Protein AF-A0A936NEF9-F1 (afdb_monomer_lite)

pLDDT: mean 74.85, std 21.3, range [33.91, 98.25]

Sequence (183 aa):
MPVEQRSTSNQFRTAGIALLMVGAGLALVLVLFGQGGSGEPATVSLGTDEFALGPAAERAQVIAKTGPFLLPDVSGRGQDRPIMVSHEGPEPEVGWAIFEARAPGAPDGCYLRWDRDAQVFVSENPDEGSVSEDSSGERCDDATFPMNGAGLKQLPWEVSDDGILFVKLGDDSGDEATTTTAP

Radius of gyration: 33.48 Å; chains: 1; bounding box: 42×80×121 Å

Organism: NCBI:txid2954438

Secondary structure (DSSP, 8-state):
-PPPPPP--SSSHHHHHHHHHHHHHHHHHHHHHTTS--S------SS-SEEEEEEHHHHHHHHHHH--EEEP--SSS-TT--EEEEE-SS-TTS-EEEEESS-TTPPTT-EEEEETTTTEEEEE-TTTTTS--STT--PPP--EE-TT-TTS-B--EEE-TTSEEEEE---------------

Structure (mmCIF, N/CA/C/O backbone):
data_AF-A0A936NEF9-F1
#
_entry.id   AF-A0A936NEF9-F1
#
loop_
_atom_site.group_PDB
_atom_site.id
_atom_site.type_symbol
_atom_site.label_atom_id
_atom_site.label_alt_id
_atom_site.label_comp_id
_atom_site.label_asym_id
_atom_site.label_entity_id
_atom_site.label_seq_id
_atom_site.pdbx_PDB_ins_code
_atom_site.Cartn_x
_atom_site.Cartn_y
_atom_site.Cartn_z
_atom_site.occupancy
_atom_site.B_iso_or_equiv
_atom_site.auth_seq_id
_atom_site.auth_comp_id
_atom_site.auth_asym_id
_atom_site.auth_atom_id
_atom_site.pdbx_PDB_model_num
ATOM 1 N N . MET A 1 1 ? -6.907 42.642 102.695 1.00 43.31 1 MET A N 1
ATOM 2 C CA . MET A 1 1 ? -7.555 42.929 101.399 1.00 43.31 1 MET A CA 1
ATOM 3 C C . MET A 1 1 ? -6.957 41.991 100.360 1.00 43.31 1 MET A C 1
ATOM 5 O O . MET A 1 1 ? -5.737 42.014 100.244 1.00 43.31 1 MET A O 1
ATOM 9 N N . PRO A 1 2 ? -7.734 41.153 99.656 1.00 42.22 2 PRO A N 1
ATOM 10 C CA . PRO A 1 2 ? -7.259 40.456 98.469 1.00 42.22 2 PRO A CA 1
ATOM 11 C C . PRO A 1 2 ? -7.744 41.162 97.195 1.00 42.22 2 PRO A C 1
ATOM 13 O O . PRO A 1 2 ? -8.882 41.614 97.107 1.00 42.22 2 PRO A O 1
ATOM 16 N N . VAL A 1 3 ? -6.831 41.277 96.238 1.00 53.09 3 VAL A N 1
ATOM 17 C CA . VAL A 1 3 ? -7.013 41.861 94.905 1.00 53.09 3 VAL A CA 1
ATOM 18 C C . VAL A 1 3 ? -7.530 40.795 93.942 1.00 53.09 3 VAL A C 1
ATOM 20 O O . VAL A 1 3 ? -6.988 39.695 93.871 1.00 53.09 3 VAL A O 1
ATOM 23 N N . GLU A 1 4 ? -8.570 41.146 93.195 1.00 48.16 4 GLU A N 1
ATOM 24 C CA . GLU A 1 4 ? -9.218 40.318 92.181 1.00 48.16 4 GLU A CA 1
ATOM 25 C C . GLU A 1 4 ? -8.424 40.388 90.864 1.00 48.16 4 GLU A C 1
ATOM 27 O O . GLU A 1 4 ? -8.286 41.460 90.271 1.00 48.16 4 GLU A O 1
ATOM 32 N N . GLN A 1 5 ? -7.874 39.262 90.396 1.00 50.06 5 GLN A N 1
ATOM 33 C CA . GLN A 1 5 ? -7.291 39.167 89.053 1.00 50.06 5 GLN A CA 1
ATOM 34 C C . GLN A 1 5 ? -8.341 38.638 88.071 1.00 50.06 5 GLN A C 1
ATOM 36 O O . GLN A 1 5 ? -8.830 37.515 88.196 1.00 50.06 5 GLN A O 1
ATOM 41 N N . ARG A 1 6 ? -8.690 39.473 87.083 1.00 45.12 6 ARG A N 1
ATOM 42 C CA . ARG A 1 6 ? -9.599 39.132 85.983 1.00 45.12 6 ARG A CA 1
ATOM 43 C C . ARG A 1 6 ? -9.045 37.988 85.133 1.00 45.12 6 ARG A C 1
ATOM 45 O O . ARG A 1 6 ? -7.923 38.044 84.641 1.00 45.12 6 ARG A O 1
ATOM 52 N N . SER A 1 7 ? -9.920 37.014 84.901 1.00 51.34 7 SER A N 1
ATOM 53 C CA . SER A 1 7 ? -9.781 35.899 83.966 1.00 51.34 7 SER A CA 1
ATOM 54 C C . SER A 1 7 ? -9.561 36.367 82.520 1.00 51.34 7 SER A C 1
ATOM 56 O O . SER A 1 7 ? -10.414 37.034 81.935 1.00 51.34 7 SER A O 1
ATOM 58 N N . THR A 1 8 ? -8.438 35.964 81.925 1.00 49.66 8 THR A N 1
ATOM 59 C CA . THR A 1 8 ? -8.110 36.090 80.491 1.00 49.66 8 THR A CA 1
ATOM 60 C C . THR A 1 8 ? -7.969 34.706 79.842 1.00 49.66 8 THR A C 1
ATOM 62 O O . THR A 1 8 ? -7.041 34.436 79.089 1.00 49.66 8 THR A O 1
ATOM 65 N N . SER A 1 9 ? -8.879 33.774 80.147 1.00 52.28 9 SER A N 1
ATOM 66 C CA . SER A 1 9 ? -8.715 32.360 79.759 1.00 52.28 9 SER A CA 1
ATOM 67 C C . SER A 1 9 ? -9.320 31.962 78.398 1.00 52.28 9 SER A C 1
ATOM 69 O O . SER A 1 9 ? -9.081 30.847 77.942 1.00 52.28 9 SER A O 1
ATOM 71 N N . ASN A 1 10 ? -10.036 32.846 77.689 1.00 52.44 10 ASN A N 1
ATOM 72 C CA . ASN A 1 10 ? -10.798 32.440 76.490 1.00 52.44 10 ASN A CA 1
ATOM 73 C C . ASN A 1 10 ? -10.300 32.963 75.130 1.00 52.44 10 ASN A C 1
ATOM 75 O O . ASN A 1 10 ? -10.936 32.671 74.123 1.00 52.44 10 ASN A O 1
ATOM 79 N N . GLN A 1 11 ? -9.163 33.663 75.040 1.00 49.88 11 GLN A N 1
ATOM 80 C CA . GLN A 1 11 ? -8.635 34.113 73.735 1.00 49.88 11 GLN A CA 1
ATOM 81 C C . GLN A 1 11 ? -7.689 33.115 73.044 1.00 49.88 11 GLN A C 1
ATOM 83 O O . GLN A 1 11 ? -7.517 33.185 71.831 1.00 49.88 11 GLN A O 1
ATOM 88 N N . PHE A 1 12 ? -7.121 32.143 73.764 1.00 47.62 12 PHE A N 1
ATOM 89 C CA . PHE A 1 12 ? -6.101 31.243 73.200 1.00 47.62 12 PHE A CA 1
ATOM 90 C C . PHE A 1 12 ? -6.639 29.931 72.612 1.00 47.62 12 PHE A C 1
ATOM 92 O O . PHE A 1 12 ? -5.893 29.204 71.962 1.00 47.62 12 PHE A O 1
ATOM 99 N N . ARG A 1 13 ? -7.926 29.609 72.797 1.00 47.00 13 ARG A N 1
ATOM 100 C CA . ARG A 1 13 ? -8.509 28.352 72.284 1.00 47.00 13 ARG A CA 1
ATOM 101 C C . ARG A 1 13 ? -8.991 28.443 70.835 1.00 47.00 13 ARG A C 1
ATOM 103 O O . ARG A 1 13 ? -9.009 27.436 70.139 1.00 47.00 13 ARG A O 1
ATOM 110 N N . THR A 1 14 ? -9.329 29.635 70.354 1.00 45.78 14 THR A N 1
ATOM 111 C CA . THR A 1 14 ? -9.891 29.843 69.008 1.00 45.78 14 THR A CA 1
ATOM 112 C C . THR A 1 14 ? -8.823 29.937 67.914 1.00 45.78 14 THR A C 1
ATOM 114 O O . THR A 1 14 ? -9.086 29.557 66.777 1.00 45.78 14 THR A O 1
ATOM 117 N N . ALA A 1 15 ? -7.602 30.367 68.248 1.00 48.06 15 ALA A N 1
ATOM 118 C CA . ALA A 1 15 ? -6.502 30.480 67.284 1.00 48.06 15 ALA A CA 1
ATOM 119 C C . ALA A 1 15 ? -5.901 29.116 66.880 1.00 48.06 15 ALA A C 1
ATOM 121 O O . ALA A 1 15 ? -5.463 28.948 65.745 1.00 48.06 15 ALA A O 1
ATOM 122 N N . GLY A 1 16 ? -5.918 28.121 67.777 1.00 44.06 16 GLY A N 1
ATOM 123 C CA . GLY A 1 16 ? -5.364 26.788 67.500 1.00 44.06 16 GLY A CA 1
ATOM 124 C C . GLY A 1 16 ? -6.220 25.933 66.556 1.00 44.06 16 GLY A C 1
ATOM 125 O O . GLY A 1 16 ? -5.685 25.157 65.770 1.00 44.06 16 GLY A O 1
ATOM 126 N N . ILE A 1 17 ? -7.547 26.098 66.589 1.00 50.78 17 ILE A N 1
ATOM 127 C CA . ILE A 1 17 ? -8.483 25.286 65.790 1.00 50.78 17 ILE A CA 1
ATOM 128 C C . ILE A 1 17 ? -8.510 25.752 64.324 1.00 50.78 17 ILE A C 1
ATOM 130 O O . ILE A 1 17 ? -8.592 24.927 63.415 1.00 50.78 17 ILE A O 1
ATOM 134 N N . ALA A 1 18 ? -8.370 27.059 64.077 1.00 49.09 18 ALA A N 1
ATOM 135 C CA . ALA A 1 18 ? -8.342 27.611 62.721 1.00 49.09 18 ALA A CA 1
ATOM 136 C C . ALA A 1 18 ? -7.107 27.151 61.919 1.00 49.09 18 ALA A C 1
ATOM 138 O O . ALA A 1 18 ? -7.228 26.811 60.745 1.00 49.09 18 ALA A O 1
ATOM 139 N N . LEU A 1 19 ? -5.933 27.070 62.558 1.00 53.47 19 LEU A N 1
ATOM 140 C CA . LEU A 1 19 ? -4.693 26.599 61.924 1.00 53.47 19 LEU A CA 1
ATOM 141 C C . LEU A 1 19 ? -4.727 25.100 61.583 1.00 53.47 19 LEU A C 1
ATOM 143 O O . LEU A 1 19 ? -4.228 24.699 60.532 1.00 53.47 19 LEU A O 1
ATOM 147 N N . LEU A 1 20 ? -5.363 24.281 62.426 1.00 53.72 20 LEU A N 1
ATOM 148 C CA . LEU A 1 20 ? -5.515 22.841 62.185 1.00 53.72 20 LEU A CA 1
ATOM 149 C C . LEU A 1 20 ? -6.425 22.535 60.983 1.00 53.72 20 LEU A C 1
ATOM 151 O O . LEU A 1 20 ? -6.105 21.650 60.191 1.00 53.72 20 LEU A O 1
ATOM 155 N N . MET A 1 21 ? -7.513 23.291 60.801 1.00 54.75 21 MET A N 1
ATOM 156 C CA . MET A 1 21 ? -8.433 23.107 59.667 1.00 54.75 21 MET A CA 1
ATOM 157 C C . MET A 1 21 ? -7.801 23.499 58.324 1.00 54.75 21 MET A C 1
ATOM 159 O O . MET A 1 21 ? -8.003 22.810 57.325 1.00 54.75 21 MET A O 1
ATOM 163 N N . VAL A 1 22 ? -6.990 24.563 58.298 1.00 59.12 22 VAL A N 1
ATOM 164 C CA . VAL A 1 22 ? -6.261 24.975 57.085 1.00 59.12 22 VAL A CA 1
ATOM 165 C C . VAL A 1 22 ? -5.179 23.952 56.721 1.00 59.12 22 VAL A C 1
ATOM 167 O O . VAL A 1 22 ? -5.066 23.580 55.555 1.00 59.12 22 VAL A O 1
ATOM 170 N N . GLY A 1 23 ? -4.431 23.437 57.704 1.00 57.12 23 GLY A N 1
ATOM 171 C CA . GLY A 1 23 ? -3.409 22.409 57.473 1.00 57.12 23 GLY A CA 1
ATOM 172 C C . GLY A 1 23 ? -3.985 21.084 56.960 1.00 57.12 23 GLY A C 1
ATOM 173 O O . GLY A 1 23 ? -3.454 20.509 56.011 1.00 57.12 23 GLY A O 1
ATOM 174 N N . ALA A 1 24 ? -5.106 20.628 57.531 1.00 59.75 24 ALA A N 1
ATOM 175 C CA . ALA A 1 24 ? -5.782 19.408 57.088 1.00 59.75 24 ALA A CA 1
ATOM 176 C C . ALA A 1 24 ? -6.368 19.543 55.670 1.00 59.75 24 ALA A C 1
ATOM 178 O O . ALA A 1 24 ? -6.262 18.612 54.873 1.00 59.75 24 ALA A O 1
ATOM 179 N N . GLY A 1 25 ? -6.928 20.710 55.327 1.00 58.94 25 GLY A N 1
ATOM 180 C CA . GLY A 1 25 ? -7.433 20.981 53.979 1.00 58.94 25 GLY A CA 1
ATOM 181 C C . GLY A 1 25 ? -6.331 20.964 52.919 1.00 58.94 25 GLY A C 1
ATOM 182 O O . GLY A 1 25 ? -6.501 20.360 51.863 1.00 58.94 25 GLY A O 1
ATOM 183 N N . LEU A 1 26 ? -5.173 21.561 53.214 1.00 61.28 26 LEU A N 1
ATOM 184 C CA . LEU A 1 26 ? -4.041 21.611 52.284 1.00 61.28 26 LEU A CA 1
ATOM 185 C C . LEU A 1 26 ? -3.396 20.231 52.086 1.00 61.28 26 LEU A C 1
ATOM 187 O O . LEU A 1 26 ? -3.037 19.876 50.966 1.00 61.28 26 LEU A O 1
ATOM 191 N N . ALA A 1 27 ? -3.321 19.422 53.147 1.00 62.31 27 ALA A N 1
ATOM 192 C CA . ALA A 1 27 ? -2.875 18.034 53.057 1.00 62.31 27 ALA A CA 1
ATOM 193 C C . ALA A 1 27 ? -3.841 17.172 52.227 1.00 62.31 27 ALA A C 1
ATOM 195 O O . ALA A 1 27 ? -3.392 16.384 51.399 1.00 62.31 27 ALA A O 1
ATOM 196 N N . LEU A 1 28 ? -5.158 17.353 52.386 1.00 63.22 28 LEU A N 1
ATOM 197 C CA . LEU A 1 28 ? -6.157 16.637 51.588 1.00 63.22 28 LEU A CA 1
ATOM 198 C C . LEU A 1 28 ? -6.061 17.011 50.102 1.00 63.22 28 LEU A C 1
ATOM 200 O O . LEU A 1 28 ? -6.095 16.131 49.251 1.00 63.22 28 LEU A O 1
ATOM 204 N N . VAL A 1 29 ? -5.879 18.296 49.784 1.00 63.09 29 VAL A N 1
ATOM 205 C CA . VAL A 1 29 ? -5.643 18.765 48.409 1.00 63.09 29 VAL A CA 1
ATOM 206 C C . VAL A 1 29 ? -4.364 18.138 47.849 1.00 63.09 29 VAL A C 1
ATOM 208 O O . VAL A 1 29 ? -4.396 17.560 46.772 1.00 63.09 29 VAL A O 1
ATOM 211 N N . LEU A 1 30 ? -3.253 18.137 48.586 1.00 63.28 30 LEU A N 1
ATOM 212 C CA . LEU A 1 30 ? -2.014 17.507 48.115 1.00 63.28 30 LEU A CA 1
ATOM 213 C C . LEU A 1 30 ? -2.135 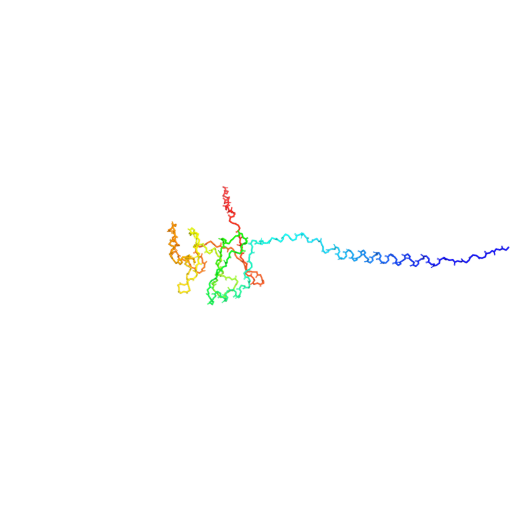15.986 47.933 1.00 63.28 30 LEU A C 1
ATOM 215 O O . LEU A 1 30 ? -1.506 15.447 47.033 1.00 63.28 30 LEU A O 1
ATOM 219 N N . VAL A 1 31 ? -2.959 15.290 48.719 1.00 66.12 31 VAL A N 1
ATOM 220 C CA . VAL A 1 31 ? -3.213 13.846 48.546 1.00 66.12 31 VAL A CA 1
ATOM 221 C C . VAL A 1 31 ? -4.173 13.565 47.384 1.00 66.12 31 VAL A C 1
ATOM 223 O O . VAL A 1 31 ? -4.000 12.576 46.676 1.00 66.12 31 VAL A O 1
ATOM 226 N N . LEU A 1 32 ? -5.173 14.422 47.156 1.00 61.38 32 LEU A N 1
ATOM 227 C CA . LEU A 1 32 ? -6.112 14.283 46.037 1.00 61.38 32 LEU A CA 1
ATOM 228 C C . LEU A 1 32 ? -5.470 14.659 44.694 1.00 61.38 32 LEU A C 1
ATOM 230 O O . LEU A 1 32 ? -5.720 13.992 43.697 1.00 61.38 32 LEU A O 1
ATOM 234 N N . PHE A 1 33 ? -4.612 15.683 44.667 1.00 57.94 33 PHE A N 1
ATOM 235 C CA . PHE A 1 33 ? -3.895 16.119 43.463 1.00 57.94 33 PHE A CA 1
ATOM 236 C C . PHE A 1 33 ? -2.537 15.420 43.277 1.00 57.94 33 PHE A C 1
ATOM 238 O O . PHE A 1 33 ? -2.047 15.330 42.156 1.00 57.94 33 PHE A O 1
ATOM 245 N N . GLY A 1 34 ? -1.932 14.886 44.341 1.00 52.12 34 GLY A N 1
ATOM 246 C CA . GLY A 1 34 ? -0.653 14.165 44.289 1.00 52.12 34 GLY A CA 1
ATOM 247 C C . GLY A 1 34 ? -0.752 12.732 43.762 1.00 52.12 34 GLY A C 1
ATOM 248 O O . GLY A 1 34 ? 0.273 12.121 43.482 1.00 52.12 34 GLY A O 1
ATOM 249 N N . GLN A 1 35 ? -1.965 12.197 43.588 1.00 52.22 35 GLN A N 1
ATOM 250 C CA . GLN A 1 35 ? -2.195 10.885 42.967 1.00 52.22 35 GLN A CA 1
ATOM 251 C C . GLN A 1 35 ? -2.214 10.931 41.427 1.00 52.22 35 GLN A C 1
ATOM 253 O O . GLN A 1 35 ? -2.311 9.890 40.786 1.00 52.22 35 GLN A O 1
ATOM 258 N N . GLY A 1 36 ? -2.088 12.114 40.815 1.00 51.59 36 GLY A N 1
ATOM 259 C CA . GLY A 1 36 ? -2.106 12.306 39.359 1.00 51.59 36 GLY A CA 1
ATOM 260 C C . GLY A 1 36 ? -0.734 12.255 38.677 1.00 51.59 36 GLY A C 1
ATOM 261 O O . GLY A 1 36 ? -0.516 13.002 37.730 1.00 51.59 36 GLY A O 1
ATOM 262 N N . GLY A 1 37 ? 0.212 11.448 39.165 1.00 46.72 37 GLY A N 1
ATOM 263 C CA . GLY A 1 37 ? 1.604 11.527 38.706 1.00 46.72 37 GLY A CA 1
ATOM 264 C C . GLY A 1 37 ? 2.422 10.255 38.887 1.00 46.72 37 GLY A C 1
ATOM 265 O O . GLY A 1 37 ? 3.580 10.314 39.284 1.00 46.72 37 GLY A O 1
ATOM 266 N N . SER A 1 38 ? 1.825 9.098 38.629 1.00 43.09 38 SER A N 1
ATOM 267 C CA . SER A 1 38 ? 2.569 7.864 38.353 1.00 43.09 38 SER A CA 1
ATOM 268 C C . SER A 1 38 ? 2.034 7.252 37.067 1.00 43.09 38 SER A C 1
ATOM 270 O O . SER A 1 38 ? 1.627 6.102 37.032 1.00 43.09 38 SER A O 1
ATOM 272 N N . GLY A 1 39 ? 1.968 8.065 36.014 1.00 42.22 39 GLY A N 1
ATOM 273 C CA . GLY A 1 39 ? 2.237 7.506 34.703 1.00 42.22 39 GLY A CA 1
ATOM 274 C C . GLY A 1 39 ? 3.747 7.374 34.635 1.00 42.22 39 GLY A C 1
ATOM 275 O O . GLY A 1 39 ? 4.444 8.365 34.884 1.00 42.22 39 GLY A O 1
ATOM 276 N N . GLU A 1 40 ? 4.258 6.178 34.344 1.00 45.03 40 GLU A N 1
ATOM 277 C CA . GLU A 1 40 ? 5.588 6.056 33.753 1.00 45.03 40 GLU A CA 1
ATOM 278 C C . GLU A 1 40 ? 5.789 7.198 32.743 1.00 45.03 40 GLU A C 1
ATOM 280 O O . GLU A 1 40 ? 4.812 7.599 32.094 1.00 45.03 40 GLU A O 1
ATOM 285 N N . PRO A 1 41 ? 7.002 7.778 32.619 1.00 38.22 41 PRO A N 1
ATOM 286 C CA . PRO A 1 41 ? 7.252 8.698 31.522 1.00 38.22 41 PRO A CA 1
ATOM 287 C C . PRO A 1 41 ? 6.770 7.963 30.285 1.00 38.22 41 PRO A C 1
ATOM 289 O O . PRO A 1 41 ? 7.279 6.879 30.006 1.00 38.22 41 PRO A O 1
ATOM 292 N N . ALA A 1 42 ? 5.727 8.483 29.632 1.00 40.56 42 ALA A N 1
ATOM 293 C CA . ALA A 1 42 ? 5.305 7.955 28.359 1.00 40.56 42 ALA A CA 1
ATOM 294 C C . ALA A 1 42 ? 6.571 8.033 27.521 1.00 40.56 42 ALA A C 1
ATOM 296 O O . ALA A 1 42 ? 7.009 9.120 27.136 1.00 40.56 42 ALA A O 1
ATOM 297 N N . THR A 1 43 ? 7.239 6.894 27.354 1.00 33.91 43 THR A N 1
ATOM 298 C CA . THR A 1 43 ? 8.225 6.717 26.319 1.00 33.91 43 THR A CA 1
ATOM 299 C C . THR A 1 43 ? 7.372 6.871 25.092 1.00 33.91 43 THR A C 1
ATOM 301 O O . THR A 1 43 ? 6.672 5.946 24.686 1.00 33.91 43 THR A O 1
ATOM 304 N N . VAL A 1 44 ? 7.300 8.110 24.611 1.00 39.38 44 VAL A N 1
ATOM 305 C CA . VAL A 1 44 ? 6.735 8.431 23.322 1.00 39.38 44 VAL A CA 1
ATOM 306 C C . VAL A 1 44 ? 7.660 7.699 22.368 1.00 39.38 44 VAL A C 1
ATOM 308 O O . VAL A 1 44 ? 8.703 8.212 21.966 1.00 39.38 44 VAL A O 1
ATOM 311 N N . SER A 1 45 ? 7.334 6.433 22.121 1.00 40.06 45 SER A N 1
ATOM 312 C CA . SER A 1 45 ? 7.890 5.673 21.029 1.00 40.06 45 SER A CA 1
ATOM 313 C C . SER A 1 45 ? 7.331 6.376 19.809 1.00 40.06 45 SER A C 1
ATOM 315 O O . SER A 1 45 ? 6.197 6.153 19.404 1.00 40.06 45 SER A O 1
ATOM 317 N N . LEU A 1 46 ? 8.095 7.342 19.302 1.00 46.00 46 LEU A N 1
ATOM 318 C CA . LEU A 1 46 ? 7.782 8.083 18.083 1.00 46.00 46 LEU A CA 1
ATOM 319 C C . LEU A 1 46 ? 7.858 7.183 16.833 1.00 46.00 46 LEU A C 1
ATOM 321 O O . LEU A 1 46 ? 7.663 7.671 15.728 1.00 46.00 46 LEU A O 1
ATOM 325 N N . GLY A 1 47 ? 8.101 5.884 17.012 1.00 50.78 47 GLY A N 1
ATOM 326 C CA . GLY A 1 47 ? 7.666 4.828 16.111 1.00 50.78 47 GLY A CA 1
ATOM 327 C C . GLY A 1 47 ? 7.001 3.745 16.952 1.00 50.78 47 GLY A C 1
ATOM 328 O O . GLY A 1 47 ? 7.673 3.041 17.706 1.00 50.78 47 GLY A O 1
ATOM 329 N N . THR A 1 48 ? 5.679 3.651 16.902 1.00 59.56 48 THR A N 1
ATOM 330 C CA . THR A 1 48 ? 5.011 2.377 17.163 1.00 59.56 48 THR A CA 1
ATOM 331 C C . THR A 1 48 ? 5.349 1.462 15.989 1.00 59.56 48 THR A C 1
ATOM 333 O O . THR A 1 48 ? 5.389 1.933 14.853 1.00 59.56 48 THR A O 1
ATOM 336 N N . ASP A 1 49 ? 5.542 0.161 16.211 1.00 77.81 49 ASP A N 1
ATOM 337 C CA . ASP A 1 49 ? 5.678 -0.825 15.119 1.00 77.81 49 ASP A CA 1
ATOM 338 C C . ASP A 1 49 ? 4.370 -1.007 14.329 1.00 77.81 49 ASP A C 1
ATOM 340 O O . ASP A 1 49 ? 4.209 -1.954 13.568 1.00 77.81 49 ASP A O 1
ATOM 344 N N . GLU A 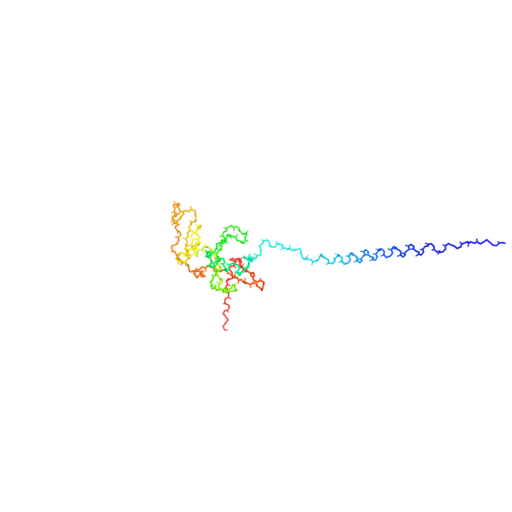1 50 ? 3.412 -0.106 14.519 1.00 85.12 50 GLU A N 1
ATOM 345 C CA . GLU A 1 50 ? 2.092 -0.103 13.928 1.00 85.12 50 GLU A CA 1
ATOM 346 C C . GLU A 1 50 ? 1.778 1.296 13.414 1.00 85.12 50 GLU A C 1
ATOM 348 O O . GLU A 1 50 ? 2.058 2.298 14.078 1.00 85.12 50 GLU A O 1
ATOM 353 N N . PHE A 1 51 ? 1.162 1.363 12.240 1.00 89.44 51 PHE A N 1
ATOM 354 C CA . PHE A 1 51 ? 0.719 2.602 11.624 1.00 89.44 51 PHE A CA 1
ATOM 355 C C . PHE A 1 51 ? -0.786 2.567 11.371 1.00 89.44 51 PHE A C 1
ATOM 357 O O . PHE A 1 51 ? -1.310 1.639 10.751 1.00 89.44 51 PHE A O 1
ATOM 364 N N . ALA A 1 52 ? -1.484 3.600 11.844 1.00 92.88 52 ALA A N 1
ATOM 365 C CA . ALA A 1 52 ? -2.923 3.747 11.671 1.00 92.88 52 ALA A CA 1
ATOM 366 C C . ALA A 1 52 ? -3.248 4.359 10.298 1.00 92.88 52 ALA A C 1
ATOM 368 O O . ALA A 1 52 ? -2.981 5.533 10.037 1.00 92.88 52 ALA A O 1
ATOM 369 N N . LEU A 1 53 ? -3.893 3.578 9.433 1.00 93.19 53 LEU A N 1
ATOM 370 C CA . LEU A 1 53 ? -4.365 4.000 8.108 1.00 93.19 53 LEU A CA 1
ATOM 371 C C . LEU A 1 53 ? -5.665 4.818 8.173 1.00 93.19 53 LEU A C 1
ATOM 373 O O . LEU A 1 53 ? -6.010 5.531 7.219 1.00 93.19 53 LEU A O 1
ATOM 377 N N . GLY A 1 54 ? -6.372 4.740 9.301 1.00 94.06 54 GLY A N 1
ATOM 378 C CA . GLY A 1 54 ? -7.658 5.392 9.538 1.00 94.06 54 GLY A CA 1
ATOM 379 C C . GLY A 1 54 ? -8.849 4.452 9.310 1.00 94.06 54 GLY A C 1
ATOM 380 O O . GLY A 1 54 ? -8.670 3.234 9.313 1.00 94.06 54 GLY A O 1
ATOM 381 N N . PRO A 1 55 ? -10.068 4.993 9.129 1.00 97.44 55 PRO A N 1
ATOM 382 C CA . PRO A 1 55 ? -11.284 4.186 9.028 1.00 97.44 55 PRO A CA 1
ATOM 383 C C . PRO A 1 55 ? -11.261 3.222 7.833 1.00 97.44 55 PRO A C 1
ATOM 385 O O . PRO A 1 55 ? -11.207 3.653 6.677 1.00 97.44 55 PRO A O 1
ATOM 388 N N . ALA A 1 56 ? -11.356 1.918 8.100 1.00 97.88 56 ALA A N 1
ATOM 389 C CA . ALA A 1 56 ? -11.288 0.866 7.086 1.00 97.88 56 ALA A CA 1
ATOM 390 C C . ALA A 1 56 ? -12.390 1.028 6.023 1.00 97.88 56 ALA A C 1
ATOM 392 O O . ALA A 1 56 ? -12.122 0.969 4.824 1.00 97.88 56 ALA A O 1
ATOM 393 N N . ALA A 1 57 ? -13.615 1.352 6.449 1.00 97.94 57 ALA A N 1
ATOM 394 C CA . ALA A 1 57 ? -14.754 1.562 5.556 1.00 97.94 57 ALA A CA 1
ATOM 395 C C . ALA A 1 57 ? -14.549 2.704 4.550 1.00 97.94 57 ALA A C 1
ATOM 397 O O . ALA A 1 57 ? -14.959 2.598 3.392 1.00 97.94 57 ALA A O 1
ATOM 398 N N . GLU A 1 58 ? -13.910 3.798 4.966 1.00 97.75 58 GLU A N 1
ATOM 399 C CA . GLU A 1 58 ? -13.606 4.912 4.066 1.00 97.75 58 GLU A CA 1
ATOM 400 C C . GLU A 1 58 ? -12.494 4.532 3.088 1.00 97.75 58 GLU A C 1
ATOM 402 O O . GLU A 1 58 ? -12.601 4.797 1.890 1.00 97.75 58 GLU A O 1
ATOM 407 N N . ARG A 1 59 ? -11.447 3.860 3.579 1.00 97.62 59 ARG A N 1
ATOM 408 C CA . ARG A 1 59 ? -10.321 3.405 2.757 1.00 97.62 59 ARG A CA 1
ATOM 409 C C . ARG A 1 59 ? -10.751 2.385 1.703 1.00 97.62 59 ARG A C 1
ATOM 411 O O . ARG A 1 59 ? -10.390 2.557 0.542 1.00 97.62 59 ARG A O 1
ATOM 418 N N . ALA A 1 60 ? -11.579 1.408 2.066 1.00 98.00 60 ALA A N 1
ATOM 419 C CA . ALA A 1 60 ? -12.134 0.416 1.147 1.00 98.00 60 ALA A CA 1
ATOM 420 C C . ALA A 1 60 ? -12.953 1.089 0.034 1.00 98.00 60 ALA A C 1
ATOM 422 O O . ALA A 1 60 ? -12.767 0.816 -1.150 1.00 98.00 60 ALA A O 1
ATOM 423 N N . GLN A 1 61 ? -13.800 2.064 0.388 1.00 97.50 61 GLN A N 1
ATOM 424 C CA . GLN A 1 61 ? -14.565 2.836 -0.595 1.00 97.50 61 GLN A CA 1
ATOM 425 C C . GLN A 1 61 ? -13.687 3.674 -1.527 1.00 97.50 61 GLN A C 1
ATOM 427 O O . GLN A 1 61 ? -14.035 3.842 -2.698 1.00 97.50 61 GLN A O 1
ATOM 432 N N . VAL A 1 62 ? -12.591 4.244 -1.019 1.00 96.75 62 VAL A N 1
ATOM 433 C CA . VAL A 1 62 ? -11.618 4.960 -1.852 1.00 96.75 62 VAL A CA 1
ATOM 434 C C . VAL A 1 62 ? -10.964 3.980 -2.821 1.00 96.75 62 VAL A C 1
ATOM 436 O O . VAL A 1 62 ? -11.025 4.217 -4.023 1.00 96.75 62 VAL A O 1
ATOM 439 N N . ILE A 1 63 ? -10.454 2.844 -2.339 1.00 97.31 63 ILE A N 1
ATOM 440 C CA . ILE A 1 63 ? -9.811 1.825 -3.181 1.00 97.31 63 ILE A CA 1
ATOM 441 C C . ILE A 1 63 ? -10.770 1.292 -4.250 1.00 97.31 63 ILE A C 1
ATOM 443 O O . ILE A 1 63 ? -10.403 1.235 -5.421 1.00 97.31 63 ILE A O 1
ATOM 447 N N . ALA A 1 64 ? -12.027 1.012 -3.906 1.00 96.38 64 ALA A N 1
ATOM 448 C CA . ALA A 1 64 ? -13.032 0.570 -4.873 1.00 96.38 64 ALA A CA 1
ATOM 449 C C . ALA A 1 64 ? -13.286 1.594 -6.001 1.00 96.38 64 ALA A C 1
ATOM 451 O O . ALA A 1 64 ? -13.682 1.221 -7.105 1.00 96.38 64 ALA A O 1
ATOM 452 N N . LYS A 1 65 ? -13.068 2.893 -5.746 1.00 95.44 65 LYS A N 1
ATOM 453 C CA . LYS A 1 65 ? -13.287 3.977 -6.720 1.00 95.44 65 LYS A CA 1
ATOM 454 C C . LYS A 1 65 ? -12.027 4.328 -7.510 1.00 95.44 65 LYS A C 1
ATOM 456 O O . LYS A 1 65 ? -12.100 4.541 -8.721 1.00 95.44 65 LYS A O 1
ATOM 461 N N . THR A 1 66 ? -10.890 4.448 -6.830 1.00 94.62 66 THR A N 1
ATOM 462 C CA . THR A 1 66 ? -9.645 4.992 -7.397 1.00 94.62 66 THR A CA 1
ATOM 463 C C . THR A 1 66 ? -8.568 3.940 -7.624 1.00 94.62 66 THR A C 1
ATOM 465 O O . THR A 1 66 ? -7.655 4.180 -8.409 1.00 94.62 66 THR A O 1
ATOM 468 N N . GLY A 1 67 ? -8.708 2.766 -7.017 1.00 95.94 67 GLY A N 1
ATOM 469 C CA . GLY A 1 67 ? -7.697 1.719 -6.967 1.00 95.94 67 GLY A CA 1
ATOM 470 C C . GLY A 1 67 ? -6.817 1.800 -5.712 1.00 95.94 67 GLY A C 1
ATOM 471 O O . GLY A 1 67 ? -6.951 2.745 -4.924 1.00 95.94 67 GLY A O 1
ATOM 472 N N . PRO A 1 68 ? -5.928 0.806 -5.533 1.00 97.25 68 PRO A N 1
ATOM 473 C CA . PRO A 1 68 ? -4.911 0.775 -4.485 1.00 97.25 68 PRO A CA 1
ATOM 474 C C . PRO A 1 68 ? -4.058 2.043 -4.460 1.00 97.25 68 PRO A C 1
ATOM 476 O O . PRO A 1 68 ? -3.869 2.699 -5.489 1.00 97.25 68 PRO A O 1
ATOM 479 N N . PHE A 1 69 ? -3.520 2.381 -3.291 1.00 94.69 69 PHE A N 1
ATOM 480 C CA . PHE A 1 69 ? -2.688 3.569 -3.121 1.00 94.69 69 PHE A CA 1
ATOM 481 C C . PHE A 1 69 ? -1.366 3.247 -2.431 1.00 94.69 69 PHE A C 1
ATOM 483 O O . PHE A 1 69 ? -1.284 2.383 -1.558 1.00 94.69 69 PHE A O 1
ATOM 490 N N . LEU A 1 70 ? -0.335 3.990 -2.828 1.00 93.44 70 LEU A N 1
ATOM 491 C CA . LEU A 1 70 ? 0.989 3.932 -2.232 1.00 93.44 70 LEU A CA 1
ATOM 492 C C . LEU A 1 70 ? 1.048 4.867 -1.027 1.00 93.44 70 LEU A C 1
ATOM 494 O O . LEU A 1 70 ? 0.613 6.019 -1.093 1.00 93.44 70 LEU A O 1
ATOM 498 N N . LEU A 1 71 ? 1.623 4.374 0.059 1.00 91.69 71 LEU A N 1
ATOM 499 C CA . LEU A 1 71 ? 2.096 5.195 1.154 1.00 91.69 71 LEU A CA 1
ATOM 500 C C . LEU A 1 71 ? 3.617 5.327 1.064 1.00 91.69 71 LEU A C 1
ATOM 502 O O . LEU A 1 71 ? 4.300 4.321 0.844 1.00 91.69 71 LEU A O 1
ATOM 506 N N . PRO A 1 72 ? 4.156 6.547 1.250 1.00 88.31 72 PRO A N 1
ATOM 507 C CA . PRO A 1 72 ? 5.587 6.714 1.462 1.00 88.31 72 PRO A CA 1
ATOM 508 C C . PRO A 1 72 ? 6.004 5.969 2.736 1.00 88.31 72 PRO A C 1
ATOM 510 O O . PRO A 1 72 ? 5.154 5.463 3.469 1.00 88.31 72 PRO A O 1
ATOM 513 N N . ASP A 1 73 ? 7.302 5.904 3.017 1.00 85.69 73 ASP A N 1
ATOM 514 C CA . ASP A 1 73 ? 7.766 5.252 4.239 1.00 85.69 73 ASP A CA 1
ATOM 515 C C . ASP A 1 73 ? 7.100 5.865 5.489 1.00 85.69 73 ASP A C 1
ATOM 517 O O . ASP A 1 73 ? 7.307 7.033 5.830 1.00 85.69 73 ASP A O 1
ATOM 521 N N . VAL A 1 74 ? 6.277 5.051 6.155 1.00 81.81 74 VAL A N 1
ATOM 522 C CA . VAL A 1 74 ? 5.531 5.392 7.376 1.00 81.81 74 VAL A CA 1
ATOM 523 C C . VAL A 1 74 ? 6.191 4.850 8.648 1.00 81.81 74 VAL A C 1
ATOM 525 O O . VAL A 1 74 ? 5.673 5.061 9.741 1.00 81.81 74 VAL A O 1
ATOM 528 N N . SER A 1 75 ? 7.339 4.178 8.528 1.00 79.38 75 SER A N 1
ATOM 529 C CA . SER A 1 75 ? 8.114 3.642 9.655 1.00 79.38 75 SER A CA 1
ATOM 530 C C . SER A 1 75 ? 8.950 4.707 10.364 1.00 79.38 75 SER A C 1
ATOM 532 O O . SER A 1 75 ? 9.371 4.514 11.503 1.00 79.38 75 SER A O 1
ATOM 534 N N . GLY A 1 76 ? 9.210 5.836 9.695 1.00 70.88 76 GLY A N 1
ATOM 535 C CA . GLY A 1 76 ? 10.064 6.899 10.224 1.00 70.88 76 GLY A CA 1
ATOM 536 C C . GLY A 1 76 ? 11.560 6.550 10.235 1.00 70.88 76 GLY A C 1
ATOM 537 O O . GLY A 1 76 ? 12.338 7.272 10.857 1.00 70.88 76 GLY A O 1
ATOM 538 N N . ARG A 1 77 ? 11.977 5.470 9.553 1.00 67.31 77 ARG A N 1
ATOM 539 C CA . ARG A 1 77 ? 13.350 4.922 9.580 1.00 67.31 77 ARG A CA 1
ATOM 540 C C . ARG A 1 77 ? 14.248 5.373 8.409 1.00 67.31 77 ARG A C 1
ATOM 542 O O . ARG A 1 77 ? 15.317 4.807 8.219 1.00 67.31 77 ARG A O 1
ATOM 549 N N . GLY A 1 78 ? 13.864 6.428 7.686 1.00 63.47 78 GLY A 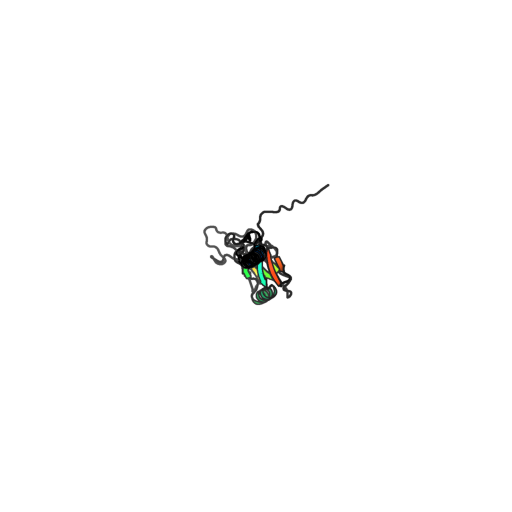N 1
ATOM 550 C CA . GLY A 1 78 ? 14.436 6.783 6.373 1.00 63.47 78 GLY A CA 1
ATOM 551 C C . GLY A 1 78 ? 13.425 6.426 5.287 1.00 63.47 78 GLY A C 1
ATOM 552 O O . GLY A 1 78 ? 12.582 5.589 5.537 1.00 63.47 78 GLY A O 1
ATOM 553 N N . GLN A 1 79 ? 13.372 7.120 4.151 1.00 68.06 79 GLN A N 1
ATOM 554 C CA . GLN A 1 79 ? 12.256 7.011 3.189 1.00 68.06 79 GLN A CA 1
ATOM 555 C C . GLN A 1 79 ? 12.325 5.751 2.302 1.00 68.06 79 GLN A C 1
ATOM 557 O O . GLN A 1 79 ? 12.081 5.821 1.099 1.00 68.06 79 GLN A O 1
ATOM 562 N N . ASP A 1 80 ? 12.666 4.603 2.881 1.00 75.25 80 ASP A N 1
ATOM 563 C CA . ASP A 1 80 ? 13.229 3.472 2.139 1.00 75.25 80 ASP A CA 1
ATOM 564 C C . ASP A 1 80 ? 12.256 2.293 1.985 1.00 75.25 80 ASP A C 1
ATOM 566 O O . ASP A 1 80 ? 12.470 1.414 1.148 1.00 75.25 80 ASP A O 1
ATOM 570 N N . ARG A 1 81 ? 11.156 2.275 2.746 1.00 82.88 81 ARG A N 1
ATOM 571 C CA . ARG A 1 81 ? 10.144 1.207 2.745 1.00 82.88 81 ARG A CA 1
ATOM 572 C C . ARG A 1 81 ? 8.736 1.744 2.460 1.00 82.88 81 ARG A C 1
ATOM 574 O O . ARG A 1 81 ? 7.870 1.708 3.339 1.00 82.88 81 ARG A O 1
ATOM 581 N N . PRO A 1 82 ? 8.460 2.244 1.241 1.00 90.62 82 PRO A N 1
ATOM 582 C CA . PRO A 1 82 ? 7.091 2.546 0.847 1.00 90.62 82 PRO A CA 1
ATOM 583 C C . PRO A 1 82 ? 6.245 1.268 0.832 1.00 90.62 82 PRO A C 1
ATOM 585 O O . PRO A 1 82 ? 6.732 0.179 0.513 1.00 90.62 82 PRO A O 1
ATOM 588 N N . ILE A 1 83 ? 4.962 1.405 1.151 1.00 93.56 83 ILE A N 1
ATOM 589 C CA . ILE A 1 83 ? 4.014 0.287 1.210 1.00 93.56 83 ILE A CA 1
ATOM 590 C C . ILE A 1 83 ? 2.830 0.552 0.288 1.00 93.56 83 ILE A C 1
ATOM 592 O O . ILE A 1 83 ? 2.412 1.692 0.094 1.00 93.56 83 ILE A O 1
ATOM 596 N N . MET A 1 84 ? 2.277 -0.505 -0.286 1.00 96.06 84 MET A N 1
ATOM 597 C CA . MET A 1 84 ? 1.070 -0.461 -1.097 1.00 96.06 84 MET A CA 1
ATOM 598 C C . MET A 1 84 ? -0.109 -0.966 -0.273 1.00 96.06 84 MET A C 1
ATOM 600 O O . MET A 1 84 ? 0.004 -1.982 0.412 1.00 96.06 84 MET A O 1
ATOM 604 N N . VAL A 1 85 ? -1.241 -0.269 -0.355 1.00 97.56 85 VAL A N 1
ATOM 605 C CA . VAL A 1 85 ? -2.478 -0.626 0.346 1.00 97.56 85 VAL A CA 1
ATOM 606 C C . VAL A 1 85 ? -3.559 -0.936 -0.679 1.00 97.56 85 VAL A C 1
ATOM 608 O O . VAL A 1 85 ? -3.945 -0.080 -1.478 1.00 97.56 85 VAL A O 1
ATOM 611 N N . SER A 1 86 ? -4.056 -2.165 -0.629 1.00 98.00 86 SER A N 1
ATOM 612 C CA . SER A 1 86 ? -5.084 -2.707 -1.509 1.00 98.00 86 SER A CA 1
ATOM 613 C C . SER A 1 86 ? -6.207 -3.350 -0.693 1.00 98.00 86 SER A C 1
ATOM 615 O O . SER A 1 86 ? -6.020 -3.735 0.463 1.00 98.00 86 SER A O 1
ATOM 617 N N . HIS A 1 87 ? -7.390 -3.443 -1.292 1.00 98.25 87 HIS A N 1
ATOM 618 C CA . HIS A 1 87 ? -8.589 -4.007 -0.681 1.00 98.25 87 HIS A CA 1
ATOM 619 C C . HIS A 1 87 ? -9.483 -4.628 -1.754 1.00 98.25 87 HIS A C 1
ATOM 621 O O . HIS A 1 87 ? -9.750 -3.995 -2.777 1.00 98.25 87 HIS A O 1
ATOM 627 N N . GLU A 1 88 ? -9.935 -5.857 -1.518 1.00 95.94 88 GLU A N 1
ATOM 628 C CA . GLU A 1 88 ? -10.844 -6.596 -2.389 1.00 95.94 88 GLU A CA 1
ATOM 629 C C . GLU A 1 88 ? -12.147 -6.944 -1.664 1.00 95.94 88 GLU A C 1
ATOM 631 O O . GLU A 1 88 ? -12.152 -7.388 -0.518 1.00 95.94 88 GLU A O 1
ATOM 636 N N . GLY A 1 89 ? -13.261 -6.831 -2.386 1.00 95.00 89 GLY A N 1
ATOM 637 C CA . GLY A 1 89 ? -14.584 -7.173 -1.872 1.00 95.00 89 GLY A CA 1
ATOM 638 C C . GLY A 1 89 ? -15.319 -5.997 -1.216 1.00 95.00 89 GLY A C 1
ATOM 639 O O . GLY A 1 89 ? -14.817 -4.874 -1.182 1.00 95.00 89 GLY A O 1
ATOM 640 N N . PRO A 1 90 ? -16.570 -6.215 -0.780 1.00 94.12 90 PRO A N 1
ATOM 641 C CA . PRO A 1 90 ? -17.404 -5.157 -0.215 1.00 94.12 90 PRO A CA 1
ATOM 642 C C . PRO A 1 90 ? -17.277 -5.004 1.309 1.00 94.12 90 PRO A C 1
ATOM 644 O O . PRO A 1 90 ? -17.666 -3.959 1.830 1.00 94.12 90 PRO A O 1
ATOM 647 N N . GLU A 1 91 ? -16.764 -6.008 2.025 1.00 96.94 91 GLU A N 1
ATOM 648 C CA . GLU A 1 91 ? -16.617 -5.971 3.483 1.00 96.94 91 GLU A CA 1
ATOM 649 C C . GLU A 1 91 ? -15.346 -5.208 3.904 1.00 96.94 91 GLU A C 1
ATOM 651 O O . GLU A 1 91 ? -14.243 -5.614 3.540 1.00 96.94 91 GLU A O 1
ATOM 656 N N . PRO A 1 92 ? -15.450 -4.120 4.685 1.00 96.00 92 PRO A N 1
ATOM 657 C CA . PRO A 1 92 ? -14.285 -3.334 5.084 1.00 96.00 92 PRO A CA 1
ATOM 658 C C . PRO A 1 92 ? -13.439 -3.974 6.194 1.00 96.00 92 PRO A C 1
ATOM 660 O O . PRO A 1 92 ? -12.329 -3.512 6.441 1.00 96.00 92 PRO A O 1
ATOM 663 N N . GLU A 1 93 ? -13.920 -5.018 6.868 1.00 96.25 93 GLU A N 1
ATOM 664 C CA . GLU A 1 93 ? -13.187 -5.722 7.930 1.00 96.25 93 GLU A CA 1
ATOM 665 C C . GLU A 1 93 ? -12.231 -6.799 7.387 1.00 96.25 93 GLU A C 1
ATOM 667 O O . GLU A 1 93 ? -11.355 -7.278 8.107 1.00 96.25 93 GLU A O 1
ATOM 672 N N . VAL A 1 94 ? -12.386 -7.195 6.121 1.00 95.56 94 VAL A N 1
ATOM 673 C CA . VAL A 1 94 ? -11.615 -8.269 5.475 1.00 95.56 94 VAL A CA 1
ATOM 674 C C . VAL A 1 94 ? -11.170 -7.855 4.074 1.00 95.56 94 VAL A C 1
ATOM 676 O O . VAL A 1 94 ? -11.533 -6.790 3.595 1.00 95.56 94 VAL A O 1
ATOM 679 N N . GLY A 1 95 ? -10.358 -8.683 3.411 1.00 95.69 95 GLY A N 1
ATOM 680 C CA . GLY A 1 95 ? -9.963 -8.448 2.016 1.00 95.69 95 GLY A CA 1
ATOM 681 C C . GLY A 1 95 ? -8.829 -7.440 1.824 1.00 95.69 95 GLY A C 1
ATOM 682 O O . GLY A 1 95 ? -8.536 -7.066 0.693 1.00 95.69 95 GLY A O 1
ATOM 683 N N . TRP A 1 96 ? -8.169 -7.003 2.899 1.00 98.19 96 TRP A N 1
ATOM 684 C CA . TRP A 1 96 ? -6.997 -6.134 2.811 1.00 98.19 96 TRP A CA 1
ATOM 685 C C . TRP A 1 96 ? -5.753 -6.900 2.362 1.00 98.19 96 TRP A C 1
ATOM 687 O O . TRP A 1 96 ? -5.465 -8.002 2.836 1.00 98.19 96 TRP A O 1
ATOM 697 N N . ALA A 1 97 ? -4.980 -6.264 1.491 1.00 97.56 97 ALA A N 1
ATOM 698 C CA . ALA A 1 97 ? -3.630 -6.671 1.145 1.00 97.56 97 ALA A CA 1
ATOM 699 C C . ALA A 1 97 ? -2.717 -5.455 1.289 1.00 97.56 97 ALA A C 1
ATOM 701 O O . ALA A 1 97 ? -2.898 -4.443 0.608 1.00 97.56 97 ALA A O 1
ATOM 702 N N . ILE A 1 98 ? -1.759 -5.550 2.208 1.00 97.06 98 ILE A N 1
ATOM 703 C CA . ILE A 1 98 ? -0.781 -4.498 2.474 1.00 97.06 98 ILE A CA 1
ATOM 704 C C . ILE A 1 98 ? 0.591 -5.125 2.333 1.00 97.06 98 ILE A C 1
ATOM 706 O O . ILE A 1 98 ? 0.873 -6.130 2.975 1.00 97.06 98 ILE A O 1
ATOM 710 N N . PHE A 1 99 ? 1.434 -4.570 1.476 1.00 95.38 99 PHE A N 1
ATOM 711 C CA . PHE A 1 99 ? 2.715 -5.175 1.122 1.00 95.38 99 PHE A CA 1
ATOM 712 C C . PHE A 1 99 ? 3.735 -4.105 0.754 1.00 95.38 99 PHE A C 1
ATOM 714 O O . PHE A 1 99 ? 3.379 -2.959 0.478 1.00 95.38 99 PHE A O 1
ATOM 721 N N . GLU A 1 100 ? 5.014 -4.465 0.761 1.00 93.25 100 GLU A N 1
ATOM 722 C CA . GLU A 1 100 ? 6.072 -3.550 0.333 1.00 93.25 100 GLU A CA 1
ATOM 723 C C . GLU A 1 100 ? 5.855 -3.122 -1.124 1.00 93.25 100 GLU A C 1
ATOM 725 O O . GLU A 1 100 ? 5.561 -3.936 -2.000 1.00 93.25 100 GLU A O 1
ATOM 730 N N . ALA A 1 101 ? 6.011 -1.826 -1.395 1.00 93.38 101 ALA A N 1
ATOM 731 C CA . ALA A 1 101 ? 5.825 -1.260 -2.728 1.00 93.38 101 ALA A CA 1
ATOM 732 C C . ALA A 1 101 ? 7.030 -1.512 -3.653 1.00 93.38 101 ALA A C 1
ATOM 734 O O . ALA A 1 101 ? 7.134 -0.880 -4.699 1.00 93.38 101 ALA A O 1
ATOM 735 N N . ARG A 1 102 ? 7.936 -2.424 -3.290 1.00 91.44 102 ARG A N 1
ATOM 736 C CA . ARG A 1 102 ? 9.054 -2.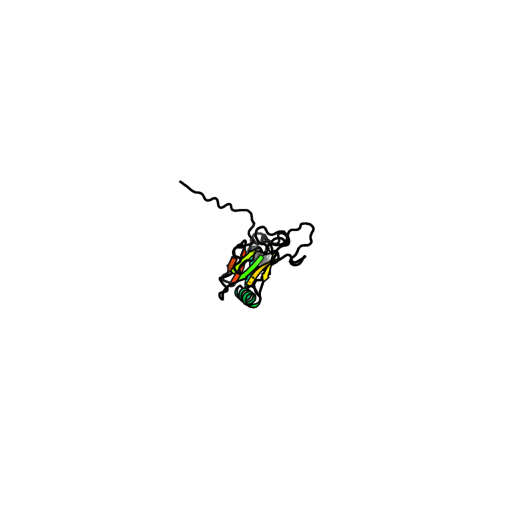886 -4.113 1.00 91.44 102 ARG A CA 1
ATOM 737 C C . ARG A 1 102 ? 8.936 -4.397 -4.277 1.00 91.44 102 ARG A C 1
ATOM 739 O O . ARG A 1 102 ? 8.745 -5.119 -3.300 1.00 91.44 102 ARG A O 1
ATOM 746 N N . ALA A 1 103 ? 9.029 -4.875 -5.514 1.00 91.19 103 ALA A N 1
ATOM 747 C CA . ALA A 1 103 ? 9.010 -6.308 -5.773 1.00 91.19 103 ALA A CA 1
ATOM 748 C C . ALA A 1 103 ? 10.283 -6.981 -5.215 1.00 91.19 103 ALA A C 1
ATOM 750 O O . ALA A 1 103 ? 11.349 -6.356 -5.204 1.00 91.19 103 ALA A O 1
ATOM 751 N N . PRO A 1 104 ? 10.211 -8.247 -4.765 1.00 88.25 104 PRO A N 1
ATOM 752 C CA . PRO A 1 104 ? 11.386 -8.968 -4.288 1.00 88.25 104 PRO A CA 1
ATOM 753 C C . PRO A 1 104 ? 12.501 -9.000 -5.341 1.00 88.25 104 PRO A C 1
ATOM 755 O O . PRO A 1 104 ? 12.295 -9.481 -6.451 1.00 88.25 104 PRO A O 1
ATOM 758 N N . GLY A 1 105 ? 13.686 -8.501 -4.982 1.00 84.88 105 GLY A N 1
ATOM 759 C CA . GLY A 1 105 ? 14.845 -8.461 -5.879 1.00 84.88 105 GLY A CA 1
ATOM 760 C C . GLY A 1 105 ? 14.815 -7.357 -6.940 1.00 84.88 105 GLY A C 1
ATOM 761 O O . GLY A 1 105 ? 15.713 -7.330 -7.777 1.00 84.88 105 GLY A O 1
ATOM 762 N N . ALA A 1 106 ? 13.829 -6.453 -6.916 1.00 85.81 106 ALA A N 1
ATOM 763 C CA . ALA A 1 106 ? 13.822 -5.304 -7.814 1.00 85.81 106 ALA A CA 1
ATOM 764 C C . ALA A 1 106 ? 14.983 -4.337 -7.493 1.00 85.81 106 ALA A C 1
ATOM 766 O O . ALA A 1 106 ? 15.289 -4.145 -6.309 1.00 85.81 106 ALA A O 1
ATOM 767 N N . PRO A 1 107 ? 15.593 -3.706 -8.517 1.00 83.88 107 PRO A N 1
ATOM 768 C CA . PRO A 1 107 ? 16.599 -2.665 -8.325 1.00 83.88 107 PRO A CA 1
ATOM 769 C C . PRO A 1 107 ? 16.085 -1.492 -7.482 1.00 83.88 107 PRO A C 1
ATOM 771 O O . PRO A 1 107 ? 14.877 -1.248 -7.376 1.00 83.88 107 PRO A O 1
ATOM 774 N N . ASP A 1 108 ? 17.010 -0.725 -6.905 1.00 81.62 108 ASP A N 1
ATOM 775 C CA . ASP A 1 108 ? 16.662 0.523 -6.229 1.00 81.62 108 ASP A CA 1
ATOM 776 C C . ASP A 1 108 ? 15.994 1.507 -7.205 1.00 81.62 108 ASP A C 1
ATOM 778 O O . ASP A 1 108 ? 16.345 1.591 -8.378 1.00 81.62 108 ASP A O 1
ATOM 782 N N . GLY A 1 109 ? 14.993 2.244 -6.719 1.00 82.62 109 GLY A N 1
ATOM 783 C CA . GLY A 1 109 ? 14.199 3.164 -7.544 1.00 82.62 109 GLY A CA 1
ATOM 784 C C . GLY A 1 109 ? 13.036 2.510 -8.299 1.00 82.62 109 GLY A C 1
ATOM 785 O O . GLY A 1 109 ? 12.134 3.221 -8.733 1.00 82.62 109 GLY A O 1
ATOM 786 N N . CYS A 1 110 ? 12.984 1.179 -8.395 1.00 87.88 110 CYS A N 1
ATOM 787 C CA . CYS A 1 110 ? 11.835 0.474 -8.956 1.00 87.88 110 CYS A CA 1
ATOM 788 C C . CYS A 1 110 ? 10.744 0.272 -7.899 1.00 87.88 110 CYS A C 1
ATOM 790 O O . CYS A 1 110 ? 10.950 -0.398 -6.884 1.00 87.88 110 CYS A O 1
ATOM 792 N N . TYR A 1 111 ? 9.556 0.813 -8.159 1.00 90.50 111 TYR A N 1
ATOM 793 C CA . TYR A 1 111 ? 8.399 0.718 -7.272 1.00 90.50 111 TYR A CA 1
ATOM 794 C C . TYR A 1 111 ? 7.176 0.182 -8.009 1.00 90.50 111 TYR A C 1
ATOM 796 O O . TYR A 1 111 ? 7.071 0.243 -9.231 1.00 90.50 111 TYR A O 1
ATOM 804 N N . LEU A 1 112 ? 6.237 -0.375 -7.255 1.00 93.06 112 LEU A N 1
ATOM 805 C CA . LEU A 1 112 ? 4.975 -0.866 -7.779 1.00 93.06 112 LEU A CA 1
ATOM 806 C C . LEU A 1 112 ? 4.032 0.299 -8.062 1.00 93.06 112 LEU A C 1
ATOM 808 O O . LEU A 1 112 ? 3.737 1.112 -7.184 1.00 93.06 112 LEU A O 1
ATOM 812 N N . ARG A 1 113 ? 3.475 0.309 -9.269 1.00 93.00 113 ARG A N 1
ATOM 813 C CA . ARG A 1 113 ? 2.365 1.168 -9.668 1.00 93.00 113 ARG A CA 1
ATOM 814 C C . ARG A 1 113 ? 1.153 0.312 -9.991 1.00 93.00 113 ARG A C 1
ATOM 816 O O . ARG A 1 113 ? 1.261 -0.717 -10.650 1.00 93.00 113 ARG A O 1
ATOM 823 N N . TRP A 1 114 ? -0.022 0.767 -9.573 1.00 95.25 114 TRP A N 1
ATOM 824 C CA . TRP A 1 114 ? -1.279 0.172 -10.007 1.00 95.25 114 TRP A CA 1
ATOM 825 C C . TRP A 1 114 ? -1.604 0.561 -11.457 1.00 95.25 114 TRP A C 1
ATOM 827 O O . TRP A 1 114 ? -1.708 1.746 -11.791 1.00 95.25 114 TRP A O 1
ATOM 837 N N . ASP A 1 115 ? -1.784 -0.434 -12.320 1.00 94.31 115 ASP A N 1
ATOM 838 C CA . ASP A 1 115 ? -2.363 -0.278 -13.648 1.00 94.31 115 ASP A CA 1
ATOM 839 C C . ASP A 1 115 ? -3.878 -0.483 -13.569 1.00 94.31 115 ASP A C 1
ATOM 841 O O . ASP A 1 115 ? -4.370 -1.584 -13.320 1.00 94.31 115 ASP A O 1
ATOM 845 N N . ARG A 1 116 ? -4.635 0.603 -13.757 1.00 92.69 116 ARG A N 1
ATOM 846 C CA . ARG A 1 116 ? -6.098 0.576 -13.629 1.00 92.69 116 ARG A CA 1
ATOM 847 C C . ARG A 1 116 ? -6.788 -0.164 -14.767 1.00 92.69 116 ARG A C 1
ATOM 849 O O . ARG A 1 116 ? -7.874 -0.690 -14.535 1.00 92.69 116 ARG A O 1
ATOM 856 N N . ASP A 1 117 ? -6.190 -0.178 -15.954 1.00 93.44 117 ASP A N 1
ATOM 857 C CA . ASP A 1 117 ? -6.794 -0.776 -17.142 1.00 93.44 117 ASP A CA 1
ATOM 858 C C . ASP A 1 117 ? -6.563 -2.289 -17.144 1.00 93.44 117 ASP A C 1
ATOM 860 O O . ASP A 1 117 ?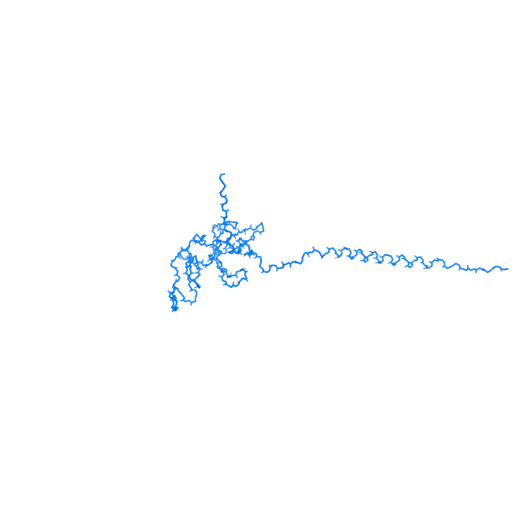 -7.487 -3.062 -17.399 1.00 93.44 117 ASP A O 1
ATOM 864 N N . ALA A 1 118 ? -5.346 -2.716 -16.797 1.00 93.94 118 ALA A N 1
ATOM 865 C CA . ALA A 1 118 ? -4.990 -4.128 -16.686 1.00 93.94 118 ALA A CA 1
ATOM 866 C C . ALA A 1 118 ? -5.365 -4.756 -15.328 1.00 93.94 118 ALA A C 1
ATOM 868 O O . ALA A 1 118 ? -5.374 -5.979 -15.208 1.00 93.94 118 ALA A O 1
ATOM 869 N N . GLN A 1 119 ? -5.687 -3.938 -14.320 1.00 94.94 119 GLN A N 1
ATOM 870 C CA . GLN A 1 119 ? -5.966 -4.352 -12.939 1.00 94.94 119 GLN A CA 1
ATOM 871 C C . GLN A 1 119 ? -4.846 -5.201 -12.313 1.00 94.94 119 GLN A C 1
ATOM 873 O O . GLN A 1 119 ? -5.095 -6.199 -11.631 1.00 94.94 119 GLN A O 1
ATOM 878 N N . VAL A 1 120 ? -3.601 -4.784 -12.536 1.00 96.25 120 VAL A N 1
ATOM 879 C CA . VAL A 1 120 ? -2.397 -5.410 -11.976 1.00 96.25 120 VAL A CA 1
ATOM 880 C C . VAL A 1 120 ? -1.431 -4.346 -11.473 1.00 96.25 120 VAL A C 1
ATOM 882 O O . VAL A 1 120 ? -1.463 -3.198 -11.911 1.00 96.25 120 VAL A O 1
ATOM 885 N N . PHE A 1 121 ? -0.540 -4.724 -10.565 1.00 95.69 121 PHE A N 1
ATOM 886 C CA . PHE A 1 121 ? 0.637 -3.928 -10.255 1.00 95.69 121 PHE A CA 1
ATOM 887 C C . PHE A 1 121 ? 1.746 -4.227 -11.250 1.00 95.69 121 PHE A C 1
ATOM 889 O O . PHE A 1 121 ? 2.010 -5.391 -11.548 1.00 95.69 121 PHE A O 1
ATOM 896 N N . VAL A 1 122 ? 2.414 -3.178 -11.710 1.00 93.31 122 VAL A N 1
ATOM 897 C CA . VAL A 1 122 ? 3.602 -3.244 -12.564 1.00 93.31 122 VAL A CA 1
ATOM 898 C C . VAL A 1 122 ? 4.759 -2.540 -11.866 1.00 93.31 122 VAL A C 1
ATOM 900 O O . VAL A 1 122 ? 4.527 -1.616 -11.083 1.00 93.31 122 VAL A O 1
ATOM 903 N N . SER A 1 123 ? 5.994 -2.972 -12.116 1.00 90.06 123 SER A N 1
ATOM 904 C CA . SER A 1 123 ? 7.175 -2.275 -11.603 1.00 90.06 123 SER A CA 1
ATOM 905 C C . SER A 1 123 ? 7.567 -1.126 -12.532 1.00 90.06 123 SER A C 1
ATOM 907 O O . SER A 1 123 ? 7.614 -1.290 -13.747 1.00 90.06 123 SER A O 1
ATOM 909 N N . GLU A 1 124 ? 7.834 0.050 -11.970 1.00 85.69 124 GLU A N 1
ATOM 910 C CA . GLU A 1 124 ? 8.221 1.245 -12.717 1.00 85.69 124 GLU A CA 1
ATOM 911 C C . GLU A 1 124 ? 9.222 2.084 -11.916 1.00 85.69 124 GLU A C 1
ATOM 913 O O . GLU A 1 124 ? 9.166 2.126 -10.685 1.00 85.69 124 GLU A O 1
ATOM 918 N N . ASN A 1 125 ? 10.125 2.770 -12.620 1.00 83.81 125 ASN A N 1
ATOM 919 C CA . ASN A 1 125 ? 10.973 3.802 -12.039 1.00 83.81 125 ASN A CA 1
ATOM 920 C C . ASN A 1 125 ? 10.318 5.179 -12.278 1.00 83.81 125 ASN A C 1
ATOM 922 O O . ASN A 1 125 ? 10.152 5.573 -13.437 1.00 83.81 125 ASN A O 1
ATOM 926 N N . PRO A 1 126 ? 9.932 5.918 -11.222 1.00 76.31 126 PRO A N 1
ATOM 927 C CA . PRO A 1 126 ? 9.248 7.200 -11.365 1.00 76.31 126 PRO A CA 1
ATOM 928 C C . PRO A 1 126 ? 10.138 8.321 -11.927 1.00 76.31 126 PRO A C 1
ATOM 930 O O . PRO A 1 126 ? 9.596 9.296 -12.447 1.00 76.31 126 PRO A O 1
ATOM 933 N N . ASP A 1 127 ? 11.468 8.201 -11.836 1.00 72.31 127 ASP A N 1
ATOM 934 C CA . ASP A 1 127 ? 12.414 9.249 -12.239 1.00 72.31 127 ASP A CA 1
ATOM 935 C C . ASP A 1 127 ? 12.847 9.141 -13.711 1.00 72.31 127 ASP A C 1
ATOM 937 O O . ASP A 1 127 ? 13.120 10.158 -14.348 1.00 72.31 127 ASP A O 1
ATOM 941 N N . GLU A 1 128 ? 12.878 7.932 -14.279 1.00 61.44 128 GLU A N 1
ATOM 942 C CA . GLU A 1 128 ? 13.414 7.697 -15.634 1.00 61.44 128 GLU A CA 1
ATOM 943 C C . GLU A 1 128 ? 12.315 7.376 -16.670 1.00 61.44 128 GLU A C 1
ATOM 945 O O . GLU A 1 128 ? 12.579 7.224 -17.863 1.00 61.44 128 GLU A O 1
ATOM 950 N N . GLY A 1 129 ? 11.048 7.286 -16.243 1.00 54.28 129 GLY A N 1
ATOM 951 C CA . GLY A 1 129 ? 10.041 6.569 -17.024 1.00 54.28 129 GLY A CA 1
ATOM 952 C C . GLY A 1 129 ? 10.436 5.094 -17.152 1.00 54.28 129 GLY A C 1
ATOM 953 O O . GLY A 1 129 ? 11.446 4.648 -16.618 1.00 54.28 129 GLY A O 1
ATOM 954 N N . SER A 1 130 ? 9.651 4.287 -17.858 1.00 52.50 130 SER A N 1
ATOM 955 C CA . SER A 1 130 ? 9.821 2.823 -17.950 1.00 52.50 130 SER A CA 1
ATOM 956 C C . SER A 1 130 ? 11.166 2.314 -18.518 1.00 52.50 130 SER A C 1
ATOM 958 O O . SER A 1 130 ? 11.302 1.121 -18.783 1.00 52.50 130 SER A O 1
ATOM 960 N N . VAL A 1 131 ? 12.154 3.176 -18.772 1.00 49.59 131 VAL A N 1
ATOM 961 C CA . VAL A 1 131 ? 13.475 2.803 -19.277 1.00 49.59 131 VAL A CA 1
ATOM 962 C C . VAL A 1 131 ? 14.522 3.633 -18.547 1.00 49.59 131 VAL A C 1
ATOM 964 O O . VAL A 1 131 ? 14.609 4.831 -18.797 1.00 49.59 131 VAL A O 1
ATOM 967 N N . SER A 1 132 ? 15.331 3.006 -17.687 1.00 44.97 132 SER A N 1
ATOM 968 C CA . SER A 1 132 ? 16.504 3.704 -17.177 1.00 44.97 132 SER A CA 1
ATOM 969 C C . SER A 1 132 ? 17.529 3.889 -18.309 1.00 44.97 132 SER A C 1
ATOM 971 O O . SER A 1 132 ? 17.857 2.939 -19.032 1.00 44.97 132 SER A O 1
ATOM 973 N N . GLU A 1 133 ? 17.973 5.128 -18.527 1.00 50.16 133 GLU A N 1
ATOM 974 C CA . GLU A 1 133 ? 19.154 5.478 -19.339 1.00 50.16 133 GLU A CA 1
ATOM 975 C C . GLU A 1 133 ? 20.371 5.736 -18.433 1.00 50.16 133 GLU A C 1
ATOM 977 O O . GLU A 1 133 ? 21.415 6.226 -18.879 1.00 50.16 133 GLU A O 1
ATOM 982 N N . ASP A 1 134 ? 20.254 5.411 -17.146 1.00 50.22 134 ASP A N 1
ATOM 983 C CA . ASP A 1 134 ? 21.354 5.478 -16.210 1.00 50.22 134 ASP A CA 1
ATOM 984 C C . ASP A 1 134 ? 22.488 4.496 -16.565 1.00 50.22 134 ASP A C 1
ATOM 986 O O . ASP A 1 134 ? 22.345 3.467 -17.228 1.00 50.22 134 ASP A O 1
ATOM 990 N N . SER A 1 135 ? 23.694 4.845 -16.123 1.00 51.31 135 SER A N 1
ATOM 991 C CA . SER A 1 135 ? 24.912 4.087 -16.425 1.00 51.31 135 SER A CA 1
ATOM 992 C C . SER A 1 135 ? 25.016 2.754 -15.660 1.00 51.31 135 SER A C 1
ATOM 994 O O . SER A 1 135 ? 26.062 2.107 -15.750 1.00 51.31 135 SER A O 1
ATOM 996 N N . SER A 1 136 ? 23.973 2.357 -14.911 1.00 57.50 136 SER A N 1
ATOM 997 C CA . SER A 1 136 ? 23.855 1.043 -14.262 1.00 57.50 136 SER A CA 1
ATOM 998 C C . SER A 1 136 ? 23.251 -0.007 -15.207 1.00 57.50 136 SER A C 1
ATOM 1000 O O . SER A 1 136 ? 23.679 -1.160 -15.194 1.00 57.50 136 SER A O 1
ATOM 1002 N N . GLY A 1 137 ? 22.338 0.404 -16.101 1.00 53.12 137 GLY A N 1
ATOM 1003 C CA . GLY A 1 137 ? 21.686 -0.469 -17.080 1.00 53.12 137 GLY A CA 1
ATOM 1004 C C . GLY A 1 137 ? 20.612 -1.398 -16.497 1.00 53.12 137 GLY A C 1
ATOM 1005 O O . GLY A 1 137 ? 20.135 -2.288 -17.212 1.00 53.12 137 GLY A O 1
ATOM 1006 N N . GLU A 1 138 ? 20.229 -1.221 -15.231 1.00 59.69 138 GLU A N 1
ATOM 1007 C CA . GLU A 1 138 ? 19.226 -2.045 -14.554 1.00 59.69 138 GLU A CA 1
ATOM 1008 C C . GLU A 1 138 ? 17.814 -1.489 -14.777 1.00 59.69 138 GLU A C 1
ATOM 1010 O O . GLU A 1 138 ? 17.379 -0.526 -14.154 1.00 59.69 138 GLU A O 1
ATOM 1015 N N . ARG A 1 139 ? 17.070 -2.130 -15.687 1.00 73.12 139 ARG A N 1
ATOM 1016 C CA . ARG A 1 139 ? 15.638 -1.865 -15.870 1.00 73.12 139 ARG A CA 1
ATOM 1017 C C . ARG A 1 139 ? 14.829 -2.527 -14.758 1.00 73.12 139 ARG A C 1
ATOM 1019 O O . ARG A 1 139 ? 15.183 -3.615 -14.302 1.00 73.12 139 ARG A O 1
ATOM 1026 N N . CYS A 1 140 ? 13.704 -1.914 -14.396 1.00 83.56 140 CYS A N 1
ATOM 1027 C CA . CYS A 1 140 ? 12.689 -2.599 -13.602 1.00 83.56 140 CYS A CA 1
ATOM 1028 C C . CYS A 1 140 ? 12.193 -3.847 -14.347 1.00 83.56 140 CYS A C 1
ATOM 1030 O O . CYS A 1 140 ? 12.138 -3.858 -15.577 1.00 83.56 140 CYS A O 1
ATOM 1032 N N . ASP A 1 141 ? 11.865 -4.897 -13.597 1.00 79.44 141 ASP A N 1
ATOM 1033 C CA . ASP A 1 141 ? 11.313 -6.133 -14.156 1.00 79.44 141 ASP A CA 1
ATOM 1034 C C . ASP A 1 141 ? 9.913 -5.880 -14.752 1.00 79.44 141 ASP A C 1
ATOM 1036 O O . ASP A 1 141 ? 9.125 -5.111 -14.201 1.00 79.44 141 ASP A O 1
ATOM 1040 N N . ASP A 1 142 ? 9.579 -6.581 -15.837 1.00 82.94 142 ASP A N 1
ATOM 1041 C CA . ASP A 1 142 ? 8.257 -6.578 -16.479 1.00 82.94 142 ASP A CA 1
ATOM 1042 C C . ASP A 1 142 ? 7.229 -7.443 -15.709 1.00 82.94 142 ASP A C 1
ATOM 1044 O O . ASP A 1 142 ? 6.118 -7.703 -16.184 1.00 82.94 142 ASP A O 1
ATOM 1048 N N . ALA A 1 143 ? 7.594 -7.934 -14.520 1.00 86.69 143 ALA A N 1
ATOM 1049 C CA . ALA A 1 143 ? 6.728 -8.718 -13.656 1.00 86.69 143 ALA A CA 1
ATOM 1050 C C . ALA A 1 143 ? 5.452 -7.954 -13.264 1.00 86.69 143 ALA A C 1
ATOM 1052 O O . ALA A 1 143 ? 5.474 -6.788 -12.859 1.00 86.69 143 ALA A O 1
ATOM 1053 N N . THR A 1 144 ? 4.324 -8.664 -13.325 1.00 93.69 144 THR A N 1
ATOM 1054 C CA . THR A 1 144 ? 3.014 -8.151 -12.920 1.00 93.69 144 THR A CA 1
ATOM 1055 C C . THR A 1 144 ? 2.497 -8.884 -11.694 1.00 93.69 144 THR A C 1
ATOM 1057 O O . THR A 1 144 ? 2.566 -10.115 -11.644 1.00 93.69 144 THR A O 1
ATOM 1060 N N . PHE A 1 145 ? 1.890 -8.157 -10.759 1.00 95.75 145 PHE A N 1
ATOM 1061 C CA . PHE A 1 145 ? 1.335 -8.728 -9.532 1.00 95.75 145 PHE A CA 1
ATOM 1062 C C . PHE A 1 145 ? -0.175 -8.472 -9.438 1.00 95.75 145 PHE A C 1
ATOM 1064 O O . PHE A 1 145 ? -0.645 -7.400 -9.819 1.00 95.75 145 PHE A O 1
ATOM 1071 N N . PRO A 1 146 ? -0.966 -9.434 -8.940 1.00 97.00 146 PRO A N 1
ATOM 1072 C CA . PRO A 1 146 ? -2.407 -9.260 -8.770 1.00 97.00 146 PRO A CA 1
ATOM 1073 C C . PRO A 1 146 ? -2.753 -8.269 -7.648 1.00 97.00 146 PRO A C 1
ATOM 1075 O O . PRO A 1 146 ? -1.918 -7.935 -6.810 1.00 97.00 146 PRO A O 1
ATOM 1078 N N . MET A 1 147 ? -4.020 -7.844 -7.596 1.00 95.62 147 MET A N 1
ATOM 1079 C CA . MET A 1 147 ? -4.540 -6.868 -6.626 1.00 95.62 147 MET A CA 1
ATOM 1080 C C . MET A 1 147 ? -4.324 -7.264 -5.154 1.00 95.62 147 MET A C 1
ATOM 1082 O O . MET A 1 147 ? -4.109 -6.392 -4.311 1.00 95.62 147 MET A O 1
ATOM 1086 N N . ASN A 1 148 ? -4.322 -8.563 -4.849 1.00 95.81 148 ASN A N 1
ATOM 1087 C CA . ASN A 1 148 ? -4.025 -9.088 -3.513 1.00 95.81 148 ASN A CA 1
ATOM 1088 C C . ASN A 1 148 ? -2.523 -9.127 -3.171 1.00 95.81 148 ASN A C 1
ATOM 1090 O O . ASN A 1 148 ? -2.152 -9.554 -2.079 1.00 95.81 148 ASN A O 1
ATOM 1094 N N . GLY A 1 149 ? -1.647 -8.730 -4.095 1.00 95.25 149 GLY A N 1
ATOM 1095 C CA . GLY A 1 149 ? -0.201 -8.706 -3.898 1.00 95.25 149 GLY A CA 1
ATOM 1096 C C . GLY A 1 149 ? 0.448 -10.087 -3.784 1.00 95.25 149 GLY A C 1
ATOM 1097 O O . GLY A 1 149 ? 1.502 -10.220 -3.164 1.00 95.25 149 GLY A O 1
ATOM 1098 N N . ALA A 1 150 ? -0.158 -11.146 -4.330 1.00 95.88 150 ALA A N 1
ATOM 1099 C CA . ALA A 1 150 ? 0.492 -12.454 -4.363 1.00 95.88 150 ALA A CA 1
ATOM 1100 C C . ALA A 1 150 ? 1.856 -12.367 -5.076 1.00 95.88 150 ALA A C 1
ATOM 1102 O O . ALA A 1 150 ? 1.963 -11.812 -6.167 1.00 95.88 150 ALA A O 1
ATOM 1103 N N . GLY A 1 151 ? 2.896 -12.922 -4.446 1.00 93.88 151 GLY A N 1
ATOM 1104 C CA . GLY A 1 151 ? 4.288 -12.797 -4.901 1.00 93.88 151 GLY A CA 1
ATOM 1105 C C . GLY A 1 151 ? 5.059 -11.623 -4.283 1.00 93.88 151 GLY A C 1
ATOM 1106 O O . GLY A 1 151 ? 6.262 -11.524 -4.500 1.00 93.88 151 GLY A O 1
ATOM 1107 N N . LEU A 1 152 ? 4.403 -10.772 -3.487 1.00 94.81 152 LEU A N 1
ATOM 1108 C CA . LEU A 1 152 ? 5.016 -9.641 -2.789 1.00 94.81 152 LEU A CA 1
ATOM 1109 C C . LEU A 1 152 ? 5.137 -9.906 -1.286 1.00 94.81 152 LEU A C 1
ATOM 1111 O O . LEU A 1 152 ? 4.458 -10.772 -0.725 1.00 94.81 152 LEU A O 1
ATOM 1115 N N . LYS A 1 153 ? 6.006 -9.141 -0.620 1.00 93.56 153 LYS A N 1
ATOM 1116 C CA . LYS A 1 153 ? 6.204 -9.229 0.828 1.00 93.56 153 LYS A CA 1
ATOM 1117 C C . LYS A 1 153 ? 5.042 -8.565 1.564 1.00 93.56 153 LYS A C 1
ATOM 1119 O O . LYS A 1 153 ? 4.959 -7.341 1.636 1.00 93.56 153 LYS A O 1
ATOM 1124 N N . GLN A 1 154 ? 4.151 -9.400 2.089 1.00 94.19 154 GLN A N 1
ATOM 1125 C CA . GLN A 1 154 ? 2.959 -8.985 2.823 1.00 94.19 154 GLN A CA 1
ATOM 1126 C C . GLN A 1 154 ? 3.313 -8.482 4.224 1.00 94.19 154 GLN A C 1
ATOM 1128 O O . GLN A 1 154 ? 4.162 -9.051 4.911 1.00 94.19 154 GLN A O 1
ATOM 1133 N N . LEU A 1 155 ? 2.616 -7.436 4.646 1.00 92.69 155 LEU A N 1
ATOM 1134 C CA . LEU A 1 155 ? 2.682 -6.850 5.973 1.00 92.69 155 LEU A CA 1
ATOM 1135 C C . LEU A 1 155 ? 1.429 -7.250 6.759 1.00 92.69 155 LEU A C 1
ATOM 1137 O O . LEU A 1 155 ? 0.319 -7.190 6.216 1.00 92.69 155 LEU A O 1
ATOM 1141 N N . PRO A 1 156 ? 1.570 -7.650 8.033 1.00 93.81 156 PRO A N 1
ATOM 1142 C CA . PRO A 1 156 ? 0.418 -7.938 8.870 1.00 93.81 156 PRO A CA 1
ATOM 1143 C C . PRO A 1 156 ? -0.443 -6.689 9.049 1.00 93.81 156 PRO A C 1
ATOM 1145 O O . PRO A 1 156 ? 0.069 -5.578 9.197 1.00 93.81 156 PRO A O 1
ATOM 1148 N N . TRP A 1 157 ? -1.752 -6.882 9.090 1.00 94.50 157 TRP A N 1
ATOM 1149 C CA . TRP A 1 157 ? -2.719 -5.817 9.300 1.00 94.50 157 TRP A CA 1
ATOM 1150 C C . TRP A 1 157 ? -3.853 -6.302 10.194 1.00 94.50 157 TRP A C 1
ATOM 1152 O O . TRP A 1 157 ? -4.090 -7.504 10.325 1.00 94.50 157 TRP A O 1
ATOM 1162 N N . GLU A 1 158 ? -4.546 -5.356 10.812 1.00 95.25 158 GLU A N 1
ATOM 1163 C CA . GLU A 1 158 ? -5.740 -5.616 11.610 1.00 95.25 158 GLU A CA 1
ATOM 1164 C C . GLU A 1 158 ? -6.713 -4.442 11.515 1.00 95.25 158 GLU A C 1
ATOM 1166 O O . GLU A 1 158 ? -6.306 -3.294 11.336 1.00 95.25 158 GLU A O 1
ATOM 1171 N N . VAL A 1 159 ? -8.008 -4.731 11.620 1.00 95.12 159 VAL A N 1
ATOM 1172 C CA . VAL A 1 159 ? -9.045 -3.712 11.802 1.00 95.12 159 VAL A CA 1
ATOM 1173 C C . VAL A 1 159 ? -9.497 -3.798 13.253 1.00 95.12 159 VAL A C 1
ATOM 1175 O O . VAL A 1 159 ? -9.917 -4.865 13.698 1.00 95.12 159 VAL A O 1
ATOM 1178 N N . SER A 1 160 ? -9.367 -2.703 14.000 1.00 94.06 160 SER A N 1
ATOM 1179 C CA . SER A 1 160 ? -9.791 -2.655 15.400 1.00 94.06 160 SER A CA 1
ATOM 1180 C C . SER A 1 160 ? -11.314 -2.705 15.540 1.00 94.06 160 SER A C 1
ATOM 1182 O O . SER A 1 160 ? -12.048 -2.476 14.578 1.00 94.06 160 SER A O 1
ATOM 1184 N N . ASP A 1 161 ? -11.797 -2.909 16.767 1.00 93.00 161 ASP A N 1
ATOM 1185 C CA . ASP A 1 161 ? -13.231 -2.861 17.086 1.00 93.00 161 ASP A CA 1
ATOM 1186 C C . ASP A 1 161 ? -13.877 -1.500 16.749 1.00 93.00 161 ASP A C 1
ATOM 1188 O O . ASP A 1 161 ? -15.065 -1.429 16.438 1.00 93.00 161 ASP A O 1
ATOM 1192 N N . ASP A 1 162 ? -13.084 -0.422 16.748 1.00 93.44 162 ASP A N 1
ATOM 1193 C CA . ASP A 1 162 ? -13.504 0.928 16.343 1.00 93.44 162 ASP A CA 1
ATOM 1194 C C . ASP A 1 162 ? -13.481 1.134 14.811 1.00 93.44 162 ASP A C 1
ATOM 1196 O O . ASP A 1 162 ? -13.743 2.234 14.317 1.00 93.44 162 ASP A O 1
ATOM 1200 N N . GLY A 1 163 ? -13.148 0.096 14.037 1.00 94.88 163 GLY A N 1
ATOM 1201 C CA . GLY A 1 163 ? -13.108 0.124 12.575 1.00 94.88 163 GLY A CA 1
ATOM 1202 C C . GLY A 1 163 ? -11.879 0.823 11.988 1.00 94.88 163 GLY A C 1
ATOM 1203 O O . GLY A 1 163 ? -11.912 1.249 10.829 1.00 94.88 163 GLY A O 1
ATOM 1204 N N . ILE A 1 164 ? -10.802 0.975 12.763 1.00 96.81 164 ILE A N 1
ATOM 1205 C CA . ILE A 1 164 ? -9.551 1.580 12.295 1.00 96.81 164 ILE A CA 1
ATOM 1206 C C . ILE A 1 164 ? -8.629 0.489 11.761 1.00 96.81 164 ILE A C 1
ATOM 1208 O O . ILE A 1 164 ? -8.368 -0.495 12.445 1.00 96.81 164 ILE A O 1
ATOM 1212 N N . LEU A 1 165 ? -8.121 0.682 10.545 1.00 95.69 165 LEU A N 1
ATOM 1213 C CA . LEU A 1 165 ? -7.136 -0.199 9.932 1.00 95.69 165 LEU A CA 1
ATOM 1214 C C . LEU A 1 165 ? -5.729 0.156 10.425 1.00 95.69 165 LEU A C 1
ATOM 1216 O O . LEU A 1 165 ? -5.292 1.305 10.305 1.00 95.69 165 LEU A O 1
ATOM 1220 N N . PHE A 1 166 ? -5.010 -0.847 10.912 1.00 94.62 166 PHE A N 1
ATOM 1221 C CA . PHE A 1 166 ? -3.614 -0.777 11.320 1.00 94.62 166 PHE A CA 1
ATOM 1222 C C . PHE A 1 166 ? -2.760 -1.702 10.455 1.00 94.62 166 PHE A C 1
ATOM 1224 O O . PHE A 1 166 ? -3.190 -2.794 10.086 1.00 94.62 166 PHE A O 1
ATOM 1231 N N . VAL A 1 167 ? -1.534 -1.274 10.154 1.00 93.06 167 VAL A N 1
ATOM 1232 C CA . VAL A 1 167 ? -0.490 -2.108 9.540 1.00 93.06 167 VAL A CA 1
ATOM 1233 C C . VAL A 1 167 ? 0.691 -2.230 10.491 1.00 93.06 167 VAL A C 1
ATOM 1235 O O . VAL A 1 167 ? 1.117 -1.228 11.061 1.00 93.06 167 VAL A O 1
ATOM 1238 N N . LYS A 1 168 ? 1.239 -3.438 10.634 1.00 90.50 168 LYS A N 1
ATOM 1239 C CA . LYS A 1 168 ? 2.432 -3.713 11.441 1.00 90.50 168 LYS A CA 1
ATOM 1240 C C . LYS A 1 168 ? 3.685 -3.534 10.585 1.00 90.50 168 LYS A C 1
ATOM 1242 O O . LYS A 1 168 ? 3.920 -4.277 9.634 1.00 90.50 168 LYS A O 1
ATOM 1247 N N . LEU A 1 169 ? 4.495 -2.545 10.935 1.00 86.19 169 LEU A N 1
ATOM 1248 C CA . LEU A 1 169 ? 5.762 -2.171 10.313 1.00 86.19 169 LEU A CA 1
ATOM 1249 C C . LEU A 1 169 ? 6.918 -2.878 11.031 1.00 86.19 169 LEU A C 1
ATOM 1251 O O . LEU A 1 169 ? 7.820 -2.240 11.575 1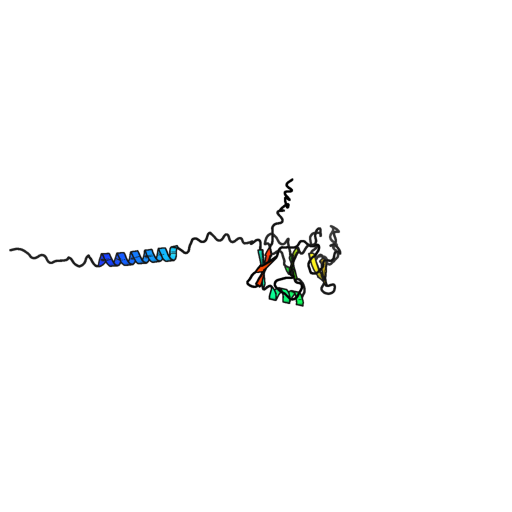.00 86.19 169 LEU A O 1
ATOM 1255 N N . GLY A 1 170 ? 6.857 -4.208 11.087 1.00 72.06 170 GLY A N 1
ATOM 1256 C CA . GLY A 1 170 ? 7.882 -5.004 11.755 1.00 72.06 170 GLY A CA 1
ATOM 1257 C C . GLY A 1 170 ? 9.295 -4.699 11.242 1.00 72.06 170 GLY A C 1
ATOM 1258 O O . GLY A 1 170 ? 9.496 -4.262 10.098 1.00 72.06 170 GLY A O 1
ATOM 1259 N N . ASP A 1 171 ? 10.271 -4.944 12.111 1.00 59.91 171 ASP A N 1
ATOM 1260 C CA . ASP A 1 171 ? 11.677 -5.013 11.740 1.00 59.91 171 ASP A CA 1
ATOM 1261 C C . ASP A 1 171 ? 11.956 -6.345 11.045 1.00 59.91 171 ASP A C 1
ATOM 1263 O O . ASP A 1 171 ? 11.596 -7.404 11.554 1.00 59.91 171 ASP A O 1
ATOM 1267 N N . ASP A 1 172 ? 12.674 -6.310 9.924 1.00 52.75 172 ASP A N 1
ATOM 1268 C CA . ASP A 1 172 ? 13.267 -7.491 9.277 1.00 52.75 172 ASP A CA 1
ATOM 1269 C C . ASP A 1 172 ? 14.424 -8.095 10.101 1.00 52.75 172 ASP A C 1
ATOM 1271 O O . ASP A 1 172 ? 15.426 -8.572 9.566 1.00 52.75 172 ASP A O 1
ATOM 1275 N N . SER A 1 173 ? 14.314 -8.076 11.428 1.00 42.50 173 SER A N 1
ATOM 1276 C CA . SER A 1 173 ? 15.169 -8.869 12.301 1.00 42.50 173 SER A CA 1
ATOM 1277 C C . SER A 1 173 ? 14.603 -10.280 12.282 1.00 42.50 173 SER A C 1
ATOM 1279 O O . SER A 1 173 ? 13.658 -10.574 13.003 1.00 42.50 173 SER A O 1
ATOM 1281 N N . GLY A 1 174 ? 15.121 -11.114 11.380 1.00 43.31 174 GLY A N 1
ATOM 1282 C CA . GLY A 1 174 ? 14.609 -12.454 11.128 1.00 43.31 174 GLY A CA 1
ATOM 1283 C C . GLY A 1 174 ? 14.339 -13.253 12.401 1.00 43.31 174 GLY A C 1
ATOM 1284 O O . GLY A 1 174 ? 15.266 -13.703 13.068 1.00 43.31 174 GLY A O 1
ATOM 1285 N N . ASP A 1 175 ? 13.065 -13.524 12.666 1.00 37.69 175 ASP A N 1
ATOM 1286 C CA . ASP A 1 175 ? 12.692 -14.753 13.343 1.00 37.69 175 ASP A CA 1
ATOM 1287 C C . ASP A 1 175 ? 12.872 -15.881 12.324 1.00 37.69 175 ASP A C 1
ATOM 1289 O O . ASP A 1 175 ? 11.964 -16.268 11.584 1.00 37.69 175 ASP A O 1
ATOM 1293 N N . GLU A 1 176 ? 14.103 -16.397 12.264 1.00 40.62 176 GLU A N 1
ATOM 1294 C CA . GLU A 1 176 ? 14.328 -17.780 11.877 1.00 40.62 176 GLU A CA 1
ATOM 1295 C C . GLU A 1 176 ? 13.350 -18.630 12.690 1.00 40.62 176 GLU A C 1
ATOM 1297 O O . GLU A 1 176 ? 13.531 -18.850 13.890 1.00 40.62 176 GLU A O 1
ATOM 1302 N N . ALA A 1 177 ? 12.287 -19.093 12.030 1.00 38.38 177 ALA A N 1
ATOM 1303 C CA . ALA A 1 177 ? 11.388 -20.105 12.545 1.00 38.38 177 ALA A CA 1
ATOM 1304 C C . ALA A 1 177 ? 12.220 -21.345 12.902 1.00 38.38 177 ALA A C 1
ATOM 1306 O O . ALA A 1 177 ? 12.431 -22.246 12.086 1.00 38.38 177 ALA A O 1
ATOM 1307 N N . THR A 1 178 ? 12.721 -21.386 14.136 1.00 37.56 178 THR A N 1
ATOM 1308 C CA . THR A 1 178 ? 13.430 -22.531 14.689 1.00 37.56 178 THR A CA 1
ATOM 1309 C C . THR A 1 178 ? 12.383 -23.611 14.908 1.00 37.56 178 THR A C 1
ATOM 1311 O O . THR A 1 178 ? 11.769 -23.731 15.967 1.00 37.56 178 THR A O 1
ATOM 1314 N N . THR A 1 179 ? 12.138 -24.386 13.855 1.00 37.38 179 THR A N 1
ATOM 1315 C CA . THR A 1 179 ? 11.304 -25.579 13.906 1.00 37.38 179 THR A CA 1
ATOM 1316 C C . THR A 1 179 ? 12.053 -26.607 14.747 1.00 37.38 179 THR A C 1
ATOM 1318 O O . THR A 1 179 ? 12.886 -27.362 14.249 1.00 37.38 179 THR A O 1
ATOM 1321 N N . THR A 1 180 ? 11.784 -26.614 16.053 1.00 47.56 180 THR A N 1
ATOM 1322 C CA . THR A 1 180 ? 12.187 -27.704 16.944 1.00 47.56 180 THR A CA 1
ATOM 1323 C C . THR A 1 180 ? 11.421 -28.953 16.521 1.00 47.56 180 THR A C 1
ATOM 1325 O O . THR A 1 180 ? 10.266 -29.156 16.884 1.00 47.56 180 THR A O 1
ATOM 1328 N N . THR A 1 181 ? 12.069 -29.784 15.709 1.00 50.56 181 THR A N 1
ATOM 1329 C CA . THR A 1 181 ? 11.669 -31.175 15.497 1.00 50.56 181 THR A CA 1
ATOM 1330 C C . THR A 1 181 ? 12.241 -31.980 16.659 1.00 50.56 181 THR A C 1
ATOM 1332 O O . THR A 1 181 ? 13.457 -32.138 16.759 1.00 50.56 181 THR A O 1
ATOM 1335 N N . ALA A 1 182 ? 11.379 -32.448 17.560 1.00 39.75 182 ALA A N 1
ATOM 1336 C CA . ALA A 1 182 ? 11.758 -33.412 18.589 1.00 39.75 182 ALA A CA 1
ATOM 1337 C C . ALA A 1 182 ? 11.528 -34.852 18.070 1.00 39.75 182 ALA A C 1
ATOM 1339 O O . ALA A 1 182 ? 10.529 -35.067 17.377 1.00 39.75 182 ALA A O 1
ATOM 1340 N N . PRO A 1 183 ? 12.439 -35.803 18.361 1.00 51.66 183 PRO A N 1
ATOM 1341 C CA . PRO A 1 183 ? 12.313 -37.215 17.988 1.00 51.66 183 PRO A CA 1
ATOM 1342 C C . PRO A 1 183 ? 11.294 -37.991 18.834 1.00 51.66 183 PRO A C 1
ATOM 1344 O O . PRO A 1 183 ? 11.058 -37.602 20.001 1.00 51.66 183 PRO A O 1
#

Foldseek 3Di:
DDDDDDDPPPPPPVVVVVVVVVVVVVVVVCVVVVVPPPDDPPPPPVFDLKDWPFFLQVVQVCCVPPNKDKDFDPRPPPRQWIKIWFADDNDSQDRIWIFTQAAVPWDPQWGWDQDPVVQWTATARPPCTQADPDPVRGGGDRDIAHRNRVRGGTWDWGQDPVRIIMTRNDDPPDPPVPPPDDD